Protein AF-A0A0Q9C2T7-F1 (afdb_monomer_lite)

pLDDT: mean 90.73, std 8.98, range [59.53, 96.75]

Radius of gyration: 20.72 Å; chains: 1; bounding box: 44×45×42 Å

Foldseek 3Di:
DVVVVVQQVQADPPPRHGPCLVVDPVNVPVDDDDPDDDDPQVVVQVVVLVVCVPPPCSVVDDDDDDDDDPPPDDDD

Secondary structure (DSSP, 8-state):
-HHHHHHHHTB-TTT-SBHHHHH-GGGTT---PPPPPP-HHHHHHHHHHHTTTTSSSGGG----------TT----

Sequence (76 aa):
MLALAEYEDGLCPRCGMPREICQARETEGRVTVPPPSRCHVTTAILGAQKGYAENEHPGALLFGASVNTPPGSSLP

Structure (mmCIF, N/CA/C/O backbone):
data_AF-A0A0Q9C2T7-F1
#
_entry.id   AF-A0A0Q9C2T7-F1
#
loop_
_atom_site.group_PDB
_atom_site.id
_atom_site.type_symbol
_atom_site.label_atom_id
_atom_site.label_alt_id
_atom_site.label_comp_id
_atom_site.label_asym_id
_atom_site.label_entity_id
_atom_site.label_seq_id
_atom_site.pdbx_PDB_ins_code
_atom_site.Cartn_x
_atom_site.Cartn_y
_atom_site.Cartn_z
_atom_site.occupancy
_atom_site.B_iso_or_equiv
_atom_site.auth_seq_id
_atom_site.auth_comp_id
_atom_site.auth_asym_id
_atom_site.auth_atom_id
_atom_site.pdbx_PDB_model_num
ATOM 1 N N . MET A 1 1 ? -2.826 -25.321 -13.309 1.00 59.53 1 MET A N 1
ATOM 2 C CA . MET A 1 1 ? -2.602 -23.989 -13.908 1.00 59.53 1 MET A CA 1
ATOM 3 C C . MET A 1 1 ? -1.120 -23.856 -14.231 1.00 59.53 1 MET A C 1
ATOM 5 O O . MET A 1 1 ? -0.370 -23.455 -13.358 1.00 59.53 1 MET A O 1
ATOM 9 N N . LEU A 1 2 ? -0.683 -24.266 -15.426 1.00 79.00 2 LEU A N 1
ATOM 10 C CA . LEU A 1 2 ? 0.743 -24.221 -15.802 1.00 79.00 2 LEU A CA 1
ATOM 11 C C . LEU A 1 2 ? 1.207 -22.798 -16.147 1.00 79.00 2 LEU A C 1
ATOM 13 O O . LEU A 1 2 ? 2.237 -22.364 -15.656 1.00 79.00 2 LEU A O 1
ATOM 17 N N . ALA A 1 3 ? 0.382 -22.033 -16.866 1.00 85.50 3 ALA A N 1
ATOM 18 C CA . ALA A 1 3 ? 0.737 -20.682 -17.307 1.00 85.50 3 ALA A CA 1
ATOM 19 C C . ALA A 1 3 ? 0.991 -19.683 -16.158 1.00 85.50 3 ALA A C 1
ATOM 21 O O . ALA A 1 3 ? 1.851 -18.820 -16.277 1.00 85.50 3 ALA A O 1
ATOM 22 N N . LEU A 1 4 ? 0.260 -19.794 -15.038 1.00 88.94 4 LEU A N 1
ATOM 23 C CA . LEU A 1 4 ? 0.486 -18.928 -13.873 1.00 88.94 4 LEU A CA 1
ATOM 24 C C . LEU A 1 4 ? 1.805 -19.269 -13.170 1.00 88.94 4 LEU A C 1
ATOM 26 O O . LEU A 1 4 ? 2.552 -18.366 -12.820 1.00 88.94 4 LEU A O 1
ATOM 30 N N . ALA A 1 5 ? 2.104 -20.561 -13.016 1.00 89.94 5 ALA A N 1
ATOM 31 C CA . ALA A 1 5 ? 3.338 -21.012 -12.384 1.00 89.94 5 ALA A CA 1
ATOM 32 C C . ALA A 1 5 ? 4.572 -20.614 -13.211 1.00 89.94 5 ALA A C 1
ATOM 34 O O . ALA A 1 5 ? 5.539 -20.100 -12.661 1.00 89.94 5 ALA A O 1
ATOM 35 N N . GLU A 1 6 ? 4.512 -20.776 -14.536 1.00 88.94 6 GLU A N 1
ATOM 36 C CA . GLU A 1 6 ? 5.576 -20.334 -15.448 1.00 88.94 6 GLU A CA 1
ATOM 37 C C . GLU A 1 6 ? 5.785 -18.813 -15.402 1.00 88.94 6 GLU A C 1
ATOM 39 O O . GLU A 1 6 ? 6.920 -18.338 -15.431 1.00 88.94 6 GLU A O 1
ATOM 44 N N . TYR A 1 7 ? 4.701 -18.039 -15.284 1.00 90.06 7 TYR A N 1
ATOM 45 C CA . TYR A 1 7 ? 4.781 -16.590 -15.117 1.00 90.06 7 TYR A CA 1
ATOM 46 C C . TYR A 1 7 ? 5.443 -16.198 -13.788 1.00 90.06 7 TYR A C 1
ATOM 48 O O . TYR A 1 7 ? 6.362 -15.380 -13.783 1.00 90.06 7 TYR A O 1
ATOM 56 N N . GLU A 1 8 ? 5.018 -16.793 -12.669 1.00 91.81 8 GLU A N 1
ATOM 57 C CA . GLU A 1 8 ? 5.568 -16.515 -11.335 1.00 91.81 8 GLU A CA 1
ATOM 58 C C . GLU A 1 8 ? 7.052 -16.897 -11.221 1.00 91.81 8 GLU A C 1
ATOM 60 O O . GLU A 1 8 ? 7.833 -16.152 -10.621 1.00 91.81 8 GLU A O 1
ATOM 65 N N . ASP A 1 9 ? 7.471 -17.996 -11.856 1.00 92.88 9 ASP A N 1
ATOM 66 C CA . ASP A 1 9 ? 8.877 -18.420 -11.906 1.00 92.88 9 ASP A CA 1
ATOM 67 C C . ASP A 1 9 ? 9.779 -17.403 -12.624 1.00 92.88 9 ASP A C 1
ATOM 69 O O . ASP A 1 9 ? 10.956 -17.248 -12.270 1.00 92.88 9 ASP A O 1
ATOM 73 N N . GLY A 1 10 ? 9.224 -16.658 -13.584 1.00 93.38 10 GLY A N 1
ATOM 74 C CA . GLY A 1 10 ? 9.901 -15.561 -14.275 1.00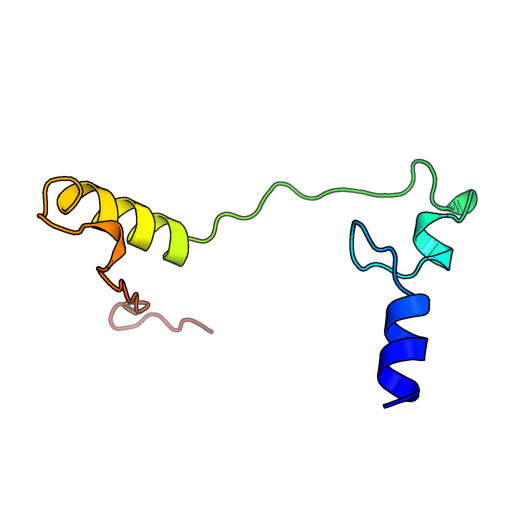 93.38 10 GLY A CA 1
ATOM 75 C C . GLY A 1 10 ? 10.086 -14.295 -13.428 1.00 93.38 10 GLY A C 1
ATOM 76 O O . GLY A 1 10 ? 10.870 -13.416 -13.804 1.00 93.38 10 GLY A O 1
ATOM 77 N N . LEU A 1 11 ? 9.417 -14.182 -12.275 1.00 96.75 11 LEU A N 1
ATOM 78 C CA . LEU A 1 11 ? 9.466 -13.000 -11.413 1.00 96.75 11 LEU A CA 1
ATOM 79 C C . LEU A 1 11 ? 10.460 -13.148 -10.252 1.00 96.75 11 LEU A C 1
ATOM 81 O O . LEU A 1 11 ? 10.759 -14.227 -9.731 1.00 96.75 11 LEU A O 1
ATOM 85 N N . CYS A 1 12 ? 11.013 -12.017 -9.825 1.00 93.94 12 CYS A N 1
ATOM 86 C CA . CYS A 1 12 ? 11.828 -11.917 -8.626 1.00 93.94 12 CYS A CA 1
ATOM 87 C C . CYS A 1 12 ? 10.932 -12.070 -7.383 1.00 93.94 12 CYS A C 1
ATOM 89 O O . CYS A 1 12 ? 10.033 -11.247 -7.192 1.00 93.94 12 CYS A O 1
ATOM 91 N N . PRO A 1 13 ? 11.207 -13.021 -6.468 1.00 91.44 13 PRO A N 1
ATOM 92 C CA . PRO A 1 13 ? 10.349 -13.272 -5.304 1.00 91.44 13 PRO A CA 1
ATOM 93 C C . PRO A 1 13 ? 10.370 -12.138 -4.267 1.00 91.44 13 PRO A C 1
ATOM 95 O O . PRO A 1 13 ? 9.602 -12.163 -3.312 1.00 91.44 13 PRO A O 1
ATOM 98 N N . ARG A 1 14 ? 11.267 -11.152 -4.416 1.00 92.44 14 ARG A N 1
ATOM 99 C CA . ARG A 1 14 ? 11.365 -10.007 -3.499 1.00 92.44 14 ARG A CA 1
ATOM 100 C C . ARG A 1 14 ? 10.592 -8.782 -3.963 1.00 92.44 14 ARG A C 1
ATOM 102 O O . ARG A 1 14 ? 9.974 -8.122 -3.139 1.00 92.44 14 ARG A O 1
ATOM 109 N N . CYS A 1 15 ? 10.695 -8.438 -5.244 1.00 92.44 15 CYS A N 1
ATOM 110 C CA . CYS A 1 15 ? 10.152 -7.184 -5.774 1.00 92.44 15 CYS A CA 1
ATOM 111 C C . CYS A 1 15 ? 9.123 -7.374 -6.894 1.00 92.44 15 CYS A C 1
ATOM 113 O O . CYS A 1 15 ? 8.554 -6.384 -7.340 1.00 92.44 15 CYS A O 1
ATOM 115 N N . GLY A 1 16 ? 8.892 -8.605 -7.365 1.00 93.94 16 GLY A N 1
ATOM 116 C CA . GLY A 1 16 ? 7.902 -8.909 -8.402 1.00 93.94 16 GLY A CA 1
ATOM 117 C C . GLY A 1 16 ? 8.280 -8.482 -9.825 1.00 93.94 16 GLY A C 1
ATOM 118 O O . GLY A 1 16 ? 7.486 -8.675 -10.734 1.00 93.94 16 GLY A O 1
ATOM 119 N N . MET A 1 17 ? 9.473 -7.919 -10.044 1.00 94.44 17 MET A N 1
ATOM 120 C CA . MET A 1 17 ? 9.984 -7.581 -11.381 1.00 94.44 17 MET A CA 1
ATOM 121 C C . MET A 1 17 ? 10.558 -8.816 -12.097 1.00 94.44 17 MET A C 1
ATOM 123 O O . MET A 1 17 ? 10.969 -9.758 -11.416 1.00 94.44 17 MET A O 1
ATOM 127 N N . PRO A 1 18 ? 10.658 -8.825 -13.442 1.00 96.00 18 PRO A N 1
ATOM 128 C CA . PRO A 1 18 ? 11.278 -9.925 -14.182 1.00 96.00 18 PRO A CA 1
ATOM 129 C C . PRO A 1 18 ? 12.700 -10.233 -13.694 1.00 96.00 18 PRO A C 1
ATOM 131 O O . PRO A 1 18 ? 13.525 -9.323 -13.548 1.00 96.00 18 PRO A O 1
ATOM 134 N N . ARG A 1 19 ? 13.009 -11.517 -13.461 1.00 94.94 19 ARG A N 1
ATOM 135 C CA . ARG A 1 19 ? 14.323 -11.954 -12.944 1.00 94.94 19 ARG A CA 1
ATOM 136 C C . ARG A 1 19 ? 15.477 -11.509 -13.828 1.00 94.94 19 ARG A C 1
ATOM 138 O O . ARG A 1 19 ? 16.495 -11.069 -13.302 1.00 94.94 19 ARG A O 1
ATOM 145 N N . GLU A 1 20 ? 15.286 -11.578 -15.140 1.00 94.50 20 GLU A N 1
ATOM 146 C CA . GLU A 1 20 ? 16.278 -11.172 -16.137 1.00 94.50 20 GLU A CA 1
ATOM 147 C C . GLU A 1 20 ? 16.697 -9.711 -15.963 1.00 94.50 20 GLU A C 1
ATOM 149 O O . GLU A 1 20 ? 17.869 -9.395 -16.101 1.00 94.50 20 GLU A O 1
ATOM 154 N N . ILE A 1 21 ? 15.778 -8.827 -15.561 1.00 94.69 21 ILE A N 1
ATOM 155 C CA . ILE A 1 21 ? 16.095 -7.420 -15.292 1.00 94.69 21 ILE A CA 1
ATOM 156 C C . ILE A 1 21 ? 16.803 -7.287 -13.941 1.00 94.69 21 ILE A C 1
ATOM 158 O O . ILE A 1 21 ? 17.819 -6.603 -13.842 1.00 94.69 21 ILE A O 1
ATOM 162 N N . CYS A 1 22 ? 16.287 -7.937 -12.892 1.00 94.00 22 CYS A N 1
ATOM 163 C CA . CYS A 1 22 ? 16.835 -7.819 -11.537 1.00 94.00 22 CYS A CA 1
ATOM 164 C C . CYS A 1 22 ? 18.252 -8.381 -11.382 1.00 94.00 22 CYS A C 1
ATOM 166 O O . CYS A 1 22 ? 18.998 -7.891 -10.538 1.00 94.00 22 CYS A O 1
ATOM 168 N N . GLN A 1 23 ? 18.590 -9.432 -12.132 1.00 93.31 23 GLN A N 1
ATOM 169 C CA . GLN A 1 23 ? 19.869 -10.143 -12.032 1.00 93.31 23 GLN A CA 1
ATOM 170 C C . GLN A 1 23 ? 20.835 -9.794 -13.174 1.00 93.31 23 GLN A C 1
ATOM 172 O O . GLN A 1 23 ? 21.984 -10.233 -13.149 1.00 93.31 23 GLN A O 1
ATOM 177 N N . ALA A 1 24 ? 20.398 -8.997 -14.156 1.00 95.31 24 ALA A N 1
ATOM 178 C CA . ALA A 1 24 ? 21.267 -8.475 -15.202 1.00 95.31 24 ALA A CA 1
ATOM 179 C C . ALA A 1 24 ? 22.330 -7.543 -14.614 1.00 95.31 24 ALA A C 1
ATOM 181 O O . ALA A 1 24 ? 22.025 -6.577 -13.907 1.00 95.31 24 ALA A O 1
ATOM 182 N N . ARG A 1 25 ? 23.589 -7.789 -14.982 1.00 95.62 25 ARG A N 1
ATOM 183 C CA . ARG A 1 25 ? 24.720 -6.920 -14.633 1.00 95.62 25 ARG A CA 1
ATOM 184 C C . ARG A 1 25 ? 24.528 -5.511 -15.195 1.00 95.62 25 ARG A C 1
ATOM 186 O O . ARG A 1 25 ? 24.946 -4.531 -14.591 1.00 95.62 25 ARG A O 1
ATOM 193 N N . GLU A 1 26 ? 23.875 -5.399 -16.344 1.00 95.56 26 GLU A N 1
ATOM 194 C CA . GLU A 1 26 ? 23.592 -4.141 -17.029 1.00 95.56 26 GLU A CA 1
ATOM 195 C C . GLU A 1 26 ? 22.631 -3.245 -16.239 1.00 95.56 26 GLU A C 1
ATOM 197 O O . GLU A 1 26 ? 22.600 -2.039 -16.482 1.00 95.56 26 GLU A O 1
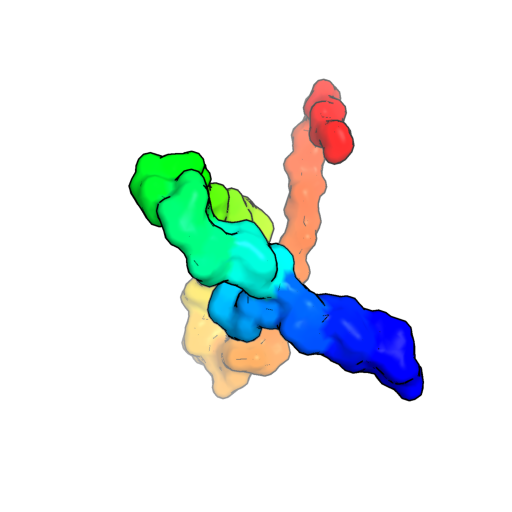ATOM 202 N N . THR A 1 27 ? 21.859 -3.814 -15.309 1.00 95.06 27 THR A N 1
ATOM 203 C CA . THR A 1 27 ? 20.916 -3.090 -14.446 1.00 95.06 27 THR A CA 1
ATOM 204 C C . THR A 1 27 ? 21.597 -2.492 -13.211 1.00 95.06 27 THR A C 1
ATOM 206 O O . THR A 1 27 ? 21.069 -1.557 -12.600 1.00 95.06 27 THR A O 1
ATOM 209 N N . GLU A 1 28 ? 22.779 -2.988 -12.839 1.00 94.38 28 GLU A N 1
ATOM 210 C CA . GLU A 1 28 ? 23.514 -2.513 -11.670 1.00 94.38 28 GLU A CA 1
ATOM 211 C C . GLU A 1 28 ? 23.821 -1.009 -11.784 1.00 94.38 28 GLU A C 1
ATOM 213 O O . GLU A 1 28 ? 24.363 -0.526 -12.778 1.00 94.38 28 GLU A O 1
ATOM 218 N N . GLY A 1 29 ? 23.409 -0.238 -10.772 1.00 94.06 29 GLY A N 1
ATOM 219 C CA . GLY A 1 29 ? 23.575 1.220 -10.748 1.00 94.06 29 GLY A CA 1
ATOM 220 C C . GLY A 1 29 ? 22.666 2.008 -11.703 1.00 94.06 29 GLY A C 1
ATOM 221 O O . GLY A 1 29 ? 22.820 3.224 -11.800 1.00 94.06 29 GLY A O 1
ATOM 222 N N . ARG A 1 30 ? 21.715 1.362 -12.398 1.00 95.12 30 ARG A N 1
ATOM 223 C CA . ARG A 1 30 ? 20.803 2.020 -13.360 1.00 95.12 30 ARG A CA 1
ATOM 224 C C . ARG A 1 30 ? 19.354 2.141 -12.889 1.00 95.12 30 ARG A C 1
ATOM 226 O O . ARG A 1 30 ? 18.503 2.629 -13.628 1.00 95.12 30 ARG A O 1
ATOM 233 N N . VAL A 1 31 ? 19.058 1.705 -11.669 1.00 93.50 31 VAL A N 1
ATOM 234 C CA . VAL A 1 31 ? 17.704 1.745 -11.104 1.00 93.50 31 VAL A CA 1
ATOM 235 C C . VAL A 1 31 ? 17.511 3.034 -10.313 1.00 93.50 31 VAL A C 1
ATOM 237 O O . VAL A 1 31 ? 18.312 3.360 -9.442 1.00 93.50 31 VAL A O 1
ATOM 240 N N . THR A 1 32 ? 16.425 3.756 -10.590 1.00 94.38 32 THR A N 1
ATOM 241 C CA . THR A 1 32 ? 15.985 4.901 -9.780 1.00 94.38 32 THR A CA 1
ATOM 242 C C . THR A 1 32 ? 14.779 4.492 -8.947 1.00 94.38 32 THR A C 1
ATOM 244 O O . THR A 1 32 ? 13.810 3.955 -9.480 1.00 94.38 32 THR A O 1
ATOM 247 N N . VAL A 1 33 ? 14.832 4.753 -7.642 1.00 92.50 33 VAL A N 1
ATOM 248 C CA . VAL A 1 33 ? 13.717 4.503 -6.722 1.00 92.50 33 VAL A CA 1
ATOM 249 C C . VAL A 1 33 ? 13.021 5.837 -6.446 1.00 92.50 33 VAL A C 1
ATOM 251 O O . VAL A 1 33 ? 13.669 6.743 -5.917 1.00 92.50 33 VAL A O 1
ATOM 254 N N . PRO A 1 34 ? 11.737 6.006 -6.814 1.00 92.19 34 PRO A N 1
ATOM 255 C CA . PRO A 1 34 ? 11.010 7.225 -6.485 1.00 92.19 34 PRO A CA 1
ATOM 256 C C . PRO A 1 34 ? 10.792 7.336 -4.965 1.00 92.19 34 PRO A C 1
ATOM 258 O O . PRO A 1 34 ? 10.855 6.329 -4.252 1.00 92.19 34 PRO A O 1
ATOM 261 N N . PRO A 1 35 ? 10.487 8.537 -4.444 1.00 94.81 35 PRO A N 1
ATOM 262 C CA . PRO A 1 35 ? 10.062 8.690 -3.058 1.00 94.81 35 PRO A CA 1
ATOM 263 C C . PRO A 1 35 ? 8.840 7.810 -2.731 1.00 94.81 35 PRO A C 1
ATOM 265 O O . PRO A 1 35 ? 8.005 7.566 -3.609 1.00 94.81 35 PRO A O 1
ATOM 268 N N . PRO A 1 36 ? 8.690 7.352 -1.475 1.00 94.00 36 PRO A N 1
ATOM 269 C CA . PRO A 1 36 ? 7.552 6.531 -1.079 1.00 94.00 36 PRO A CA 1
ATOM 270 C C . PRO A 1 36 ? 6.230 7.288 -1.258 1.00 94.00 36 PRO A C 1
ATOM 272 O O . PRO A 1 36 ? 6.105 8.455 -0.883 1.00 94.00 36 PRO A O 1
ATOM 275 N N . SER A 1 37 ? 5.217 6.601 -1.785 1.00 94.50 37 SER A N 1
ATOM 276 C CA . SER A 1 37 ? 3.850 7.119 -1.894 1.00 94.50 37 SER A CA 1
ATOM 277 C C . SER A 1 37 ? 3.076 6.845 -0.604 1.00 94.50 37 SER A C 1
ATOM 279 O O . SER A 1 37 ? 3.115 5.746 -0.051 1.00 94.50 37 SER A O 1
ATOM 281 N N . ARG A 1 38 ? 2.335 7.844 -0.113 1.00 94.56 38 ARG A N 1
ATOM 282 C CA . ARG A 1 38 ? 1.455 7.687 1.051 1.00 94.56 38 ARG A CA 1
ATOM 283 C C . ARG A 1 38 ? 0.047 7.322 0.596 1.00 94.56 38 ARG A C 1
ATOM 285 O O . ARG A 1 38 ? -0.589 8.083 -0.124 1.00 94.56 38 ARG A O 1
ATOM 292 N N . CYS A 1 39 ? -0.489 6.216 1.106 1.00 94.88 39 CYS A N 1
ATOM 293 C CA . CYS A 1 39 ? -1.910 5.918 0.964 1.00 94.88 39 CYS A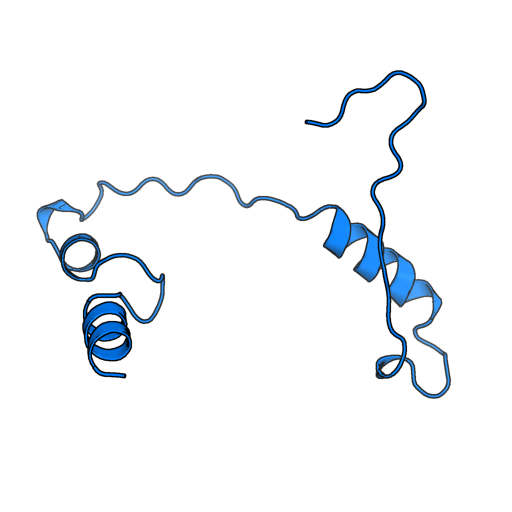 CA 1
ATOM 294 C C . CYS A 1 39 ? -2.728 6.770 1.950 1.00 94.88 39 CYS A C 1
ATOM 296 O O . CYS A 1 39 ? -2.686 6.557 3.169 1.00 94.88 39 CYS A O 1
ATOM 298 N N . HIS A 1 40 ? -3.474 7.748 1.431 1.00 93.94 40 HIS A N 1
ATOM 299 C CA . HIS A 1 40 ? -4.334 8.609 2.251 1.00 93.94 40 HIS A CA 1
ATOM 300 C C . HIS A 1 40 ? -5.515 7.843 2.858 1.00 93.94 40 HIS A C 1
ATOM 302 O O . HIS A 1 40 ? -5.872 8.101 4.004 1.00 93.94 40 HIS A O 1
ATOM 308 N N . VAL A 1 41 ? -6.038 6.841 2.145 1.00 94.94 41 VAL A N 1
ATOM 309 C CA . VAL A 1 41 ? -7.091 5.942 2.637 1.00 94.94 41 VAL A CA 1
ATOM 310 C C . VAL A 1 41 ? -6.609 5.165 3.865 1.00 94.94 41 VAL A C 1
ATOM 312 O O . VAL A 1 41 ? -7.222 5.245 4.927 1.00 94.94 41 VAL A O 1
ATOM 315 N N . THR A 1 42 ? -5.457 4.492 3.770 1.00 95.75 42 THR A N 1
ATOM 316 C CA . THR A 1 42 ? -4.861 3.769 4.906 1.00 95.75 42 THR A CA 1
ATOM 317 C C . THR A 1 42 ? -4.514 4.717 6.051 1.00 95.75 42 THR A C 1
ATOM 319 O O . THR A 1 42 ? -4.749 4.386 7.208 1.00 95.75 42 THR A O 1
ATOM 322 N N . T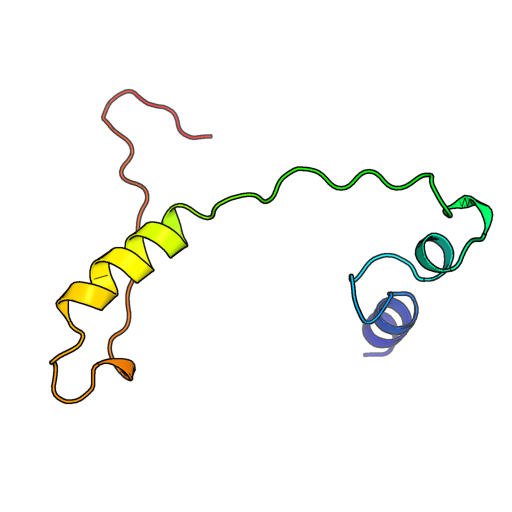HR A 1 43 ? -4.003 5.917 5.753 1.00 96.44 43 THR A N 1
ATOM 323 C CA . THR A 1 43 ? -3.712 6.923 6.788 1.00 96.44 43 THR A CA 1
ATOM 324 C C . THR A 1 43 ? -4.980 7.314 7.558 1.00 96.44 43 THR A C 1
ATOM 326 O O . THR A 1 43 ? -4.939 7.382 8.786 1.00 96.44 43 THR A O 1
ATOM 329 N N . ALA A 1 44 ? -6.101 7.536 6.865 1.00 96.00 44 ALA A N 1
ATOM 330 C CA . ALA A 1 44 ? -7.381 7.867 7.491 1.00 96.00 44 ALA A CA 1
ATOM 331 C C . ALA A 1 44 ? -7.919 6.711 8.349 1.00 96.00 44 ALA A C 1
ATOM 333 O O . ALA A 1 44 ? -8.315 6.937 9.491 1.00 96.00 44 ALA A O 1
ATOM 334 N N . ILE A 1 45 ? -7.855 5.474 7.841 1.00 96.50 45 ILE A N 1
ATOM 335 C CA . ILE A 1 45 ? -8.260 4.268 8.581 1.00 96.50 45 ILE A CA 1
ATOM 336 C C . ILE A 1 45 ? -7.436 4.111 9.864 1.00 96.50 45 ILE A C 1
ATOM 338 O O . ILE A 1 45 ? -8.007 3.976 10.944 1.00 96.50 45 ILE A O 1
ATOM 342 N N . LEU A 1 46 ? -6.104 4.193 9.769 1.00 96.00 46 LEU A N 1
ATOM 343 C CA . LEU A 1 46 ? -5.213 4.104 10.931 1.00 96.00 46 LEU A CA 1
ATOM 344 C C . LEU A 1 46 ? -5.477 5.231 11.939 1.00 96.00 46 LEU A C 1
ATOM 346 O O . LEU A 1 46 ? -5.352 5.030 13.144 1.00 96.00 46 LEU A O 1
ATOM 350 N N . GLY A 1 47 ? -5.832 6.425 11.460 1.00 95.94 47 GLY A N 1
ATOM 351 C CA . GLY A 1 47 ? -6.255 7.534 12.311 1.00 95.94 47 GLY A CA 1
ATOM 352 C C . GLY A 1 47 ? -7.541 7.220 13.076 1.00 95.94 47 GLY A C 1
ATOM 353 O O . GLY A 1 47 ? -7.577 7.399 14.291 1.00 95.94 47 GLY A O 1
ATOM 354 N N . ALA A 1 48 ? -8.561 6.706 12.386 1.00 95.56 48 ALA A N 1
ATOM 355 C CA . ALA A 1 48 ? -9.838 6.332 12.989 1.00 95.56 48 ALA A CA 1
ATOM 356 C C . ALA A 1 48 ? -9.685 5.195 14.011 1.00 95.56 48 ALA A C 1
ATOM 358 O O . ALA A 1 48 ? -10.249 5.278 15.099 1.00 95.56 48 ALA A O 1
ATOM 359 N N . GLN A 1 49 ? -8.869 4.181 13.708 1.00 96.75 49 GLN A N 1
ATOM 360 C CA . GLN A 1 49 ? -8.601 3.042 14.594 1.00 96.75 49 GLN A CA 1
ATOM 361 C C . GLN A 1 49 ? -8.078 3.453 15.972 1.00 96.75 49 GLN A C 1
ATOM 363 O O . GLN A 1 49 ? -8.466 2.854 16.972 1.00 96.75 49 GLN A O 1
ATOM 368 N N . LYS A 1 50 ? -7.252 4.506 16.048 1.00 96.06 50 LYS A N 1
ATOM 369 C CA . LYS A 1 50 ? -6.719 5.007 17.327 1.00 96.06 50 LYS A CA 1
ATOM 370 C C . LYS A 1 50 ? -7.818 5.394 18.317 1.00 96.06 50 LYS A C 1
ATOM 372 O O . LYS A 1 50 ? -7.622 5.227 19.513 1.00 96.06 50 LYS A O 1
ATOM 377 N N . GLY A 1 51 ? -8.964 5.878 17.833 1.00 95.25 51 GLY A N 1
ATOM 378 C CA . GLY A 1 51 ? -10.098 6.258 18.682 1.00 95.25 51 GLY A CA 1
ATOM 379 C C . GLY A 1 51 ? -10.844 5.077 19.309 1.00 95.25 51 GLY A C 1
ATOM 380 O O . GLY A 1 51 ? -11.605 5.281 20.246 1.00 95.25 51 GLY A O 1
ATOM 381 N N . TYR A 1 52 ? -10.615 3.856 18.821 1.00 96.56 52 TYR A N 1
ATOM 382 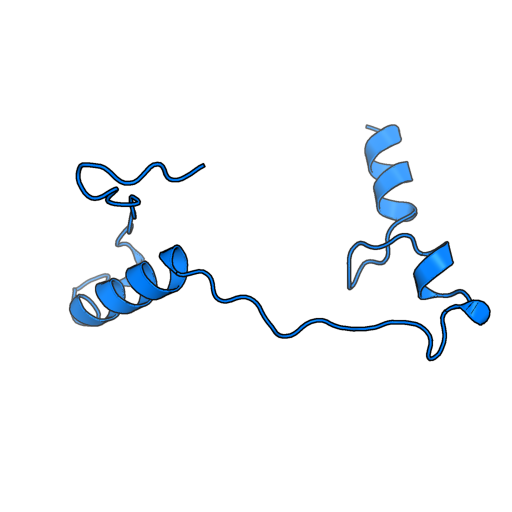C CA . TYR A 1 52 ? -11.293 2.639 19.276 1.00 96.56 52 TYR A CA 1
ATOM 383 C C . TYR A 1 52 ? -10.339 1.643 19.947 1.00 96.56 52 TYR A C 1
ATOM 385 O O . TYR A 1 52 ? -10.694 0.480 20.120 1.00 96.56 52 TYR A O 1
ATOM 393 N N . ALA A 1 53 ? -9.129 2.081 20.310 1.00 94.88 53 ALA A N 1
ATOM 394 C CA . ALA A 1 53 ? -8.097 1.213 20.874 1.00 94.88 53 ALA A CA 1
ATOM 395 C C . ALA A 1 53 ? -8.526 0.527 22.187 1.00 94.88 53 ALA A C 1
ATOM 397 O O . ALA A 1 53 ? -8.129 -0.609 22.420 1.00 94.88 53 ALA A O 1
ATOM 398 N N . GLU A 1 54 ? -9.373 1.181 22.989 1.00 96.62 54 GLU A N 1
ATOM 399 C CA . GLU A 1 54 ? -9.840 0.705 24.305 1.00 96.62 54 GLU A CA 1
ATOM 400 C C . GLU A 1 54 ? -11.150 -0.108 24.250 1.00 96.62 54 GLU A C 1
ATOM 402 O O . GLU A 1 54 ? -11.716 -0.452 25.288 1.00 96.62 54 GLU A O 1
ATOM 407 N N . ASN A 1 55 ? -11.678 -0.402 23.057 1.00 96.25 55 ASN A N 1
ATOM 408 C CA . ASN A 1 55 ? -12.845 -1.280 22.939 1.00 96.25 55 ASN A CA 1
ATOM 409 C C . ASN A 1 55 ? -12.500 -2.706 23.396 1.00 96.25 55 ASN A C 1
ATOM 411 O O . ASN A 1 55 ? -11.355 -3.129 23.301 1.00 96.25 55 ASN A O 1
ATOM 415 N N . GLU A 1 56 ? -13.501 -3.483 23.822 1.00 95.75 56 GLU A N 1
ATOM 416 C CA . GLU A 1 56 ? -13.311 -4.852 24.338 1.00 95.75 56 GLU A CA 1
ATOM 417 C C . GLU A 1 56 ? -12.567 -5.773 23.346 1.00 95.75 56 GLU A C 1
ATOM 419 O O . GLU A 1 56 ? -11.731 -6.588 23.739 1.00 95.75 56 GLU A O 1
ATOM 424 N N . HIS A 1 57 ? -12.806 -5.595 22.040 1.00 95.12 57 HIS A N 1
ATOM 425 C CA . HIS A 1 57 ? -12.165 -6.348 20.956 1.00 95.12 57 HIS A CA 1
ATOM 426 C C . HIS A 1 57 ? -11.797 -5.431 19.774 1.00 95.12 57 HIS A C 1
ATOM 428 O O . HIS A 1 57 ? -12.451 -5.462 18.728 1.00 95.12 57 HIS A O 1
ATOM 434 N N . PRO A 1 58 ? -10.743 -4.605 19.887 1.00 92.19 58 PRO A N 1
ATOM 435 C CA . PRO A 1 58 ? -10.462 -3.554 18.910 1.00 92.19 58 PRO A CA 1
ATOM 436 C C . PRO A 1 58 ? -10.013 -4.126 17.554 1.00 92.19 58 PRO A C 1
ATOM 438 O O . PRO A 1 58 ? -10.316 -3.557 16.509 1.00 92.19 58 PRO A O 1
ATOM 441 N N . GLY A 1 59 ? -9.360 -5.295 17.549 1.00 92.38 59 GLY A N 1
ATOM 442 C CA . GLY A 1 59 ? -8.929 -5.992 16.330 1.00 92.38 59 GLY A CA 1
ATOM 443 C C . GLY A 1 59 ? -10.058 -6.643 15.522 1.00 92.38 59 GLY A C 1
ATOM 444 O O . GLY A 1 59 ? -9.831 -7.038 14.383 1.00 92.38 59 GLY A O 1
ATOM 445 N N . ALA A 1 60 ? -11.266 -6.748 16.085 1.00 96.50 60 ALA A N 1
ATOM 446 C CA . ALA A 1 60 ? -12.441 -7.260 15.377 1.00 96.50 60 ALA A CA 1
ATOM 447 C C . ALA A 1 60 ? -13.208 -6.158 14.620 1.00 96.50 60 ALA A C 1
ATOM 449 O O . ALA A 1 60 ? -14.142 -6.451 13.874 1.00 96.50 60 ALA A O 1
ATOM 450 N N . LEU A 1 61 ? -12.839 -4.887 14.810 1.00 96.25 61 LEU A N 1
ATOM 451 C CA . LEU A 1 61 ? -13.519 -3.751 14.199 1.00 96.25 61 LEU A CA 1
ATOM 452 C C . LEU A 1 61 ? -13.086 -3.584 12.737 1.00 96.25 61 LEU A C 1
ATOM 454 O O . LEU A 1 61 ? -11.902 -3.431 12.431 1.00 96.25 61 LEU A O 1
ATOM 458 N N . LEU A 1 62 ? -14.062 -3.575 11.829 1.00 96.31 62 LEU A N 1
ATOM 459 C CA . LEU A 1 62 ? -13.840 -3.356 10.401 1.00 96.31 62 LEU A CA 1
ATOM 460 C C . LEU A 1 62 ? -13.980 -1.867 10.070 1.00 96.31 62 LEU A C 1
ATOM 462 O O . LEU A 1 62 ? -14.988 -1.243 10.395 1.00 96.31 62 LEU A O 1
ATOM 466 N N . PHE A 1 63 ? -12.981 -1.305 9.388 1.00 95.69 63 PHE A N 1
ATOM 467 C CA . PHE A 1 63 ? -12.957 0.103 8.994 1.00 95.69 63 PHE A CA 1
ATOM 468 C C . PHE A 1 63 ? -13.050 0.223 7.476 1.00 95.69 63 PHE A C 1
ATOM 470 O O . PHE A 1 63 ? -12.201 -0.289 6.748 1.00 95.69 63 PHE A O 1
ATOM 477 N N . GLY A 1 64 ? -14.079 0.926 7.009 1.00 94.44 64 GLY A N 1
ATOM 478 C CA . GLY A 1 64 ? -14.208 1.360 5.622 1.00 94.44 64 GLY A CA 1
ATOM 479 C C . GLY A 1 64 ? -13.797 2.821 5.467 1.00 94.44 64 GLY A C 1
ATOM 480 O O . GLY A 1 64 ? -13.859 3.601 6.416 1.00 94.44 64 GLY A O 1
ATOM 481 N N . ALA A 1 65 ? -13.400 3.202 4.259 1.00 94.06 65 ALA A N 1
ATOM 482 C CA . ALA A 1 65 ? -13.135 4.588 3.910 1.00 94.06 65 ALA A CA 1
ATOM 483 C C . ALA A 1 65 ? -13.650 4.867 2.497 1.00 94.06 65 ALA A C 1
ATOM 485 O O . ALA A 1 65 ? -13.442 4.072 1.582 1.00 94.06 65 ALA A O 1
ATOM 486 N N . SER A 1 66 ? -14.312 6.007 2.333 1.00 91.44 66 SER A N 1
ATOM 487 C CA . SER A 1 66 ? -14.772 6.524 1.048 1.00 91.44 66 SER A CA 1
ATOM 488 C C . SER A 1 66 ? -14.107 7.865 0.773 1.00 91.44 66 SER A C 1
ATOM 490 O O . SER A 1 66 ? -13.841 8.646 1.690 1.00 91.44 66 SER A O 1
ATOM 492 N N . VAL A 1 67 ? -13.841 8.150 -0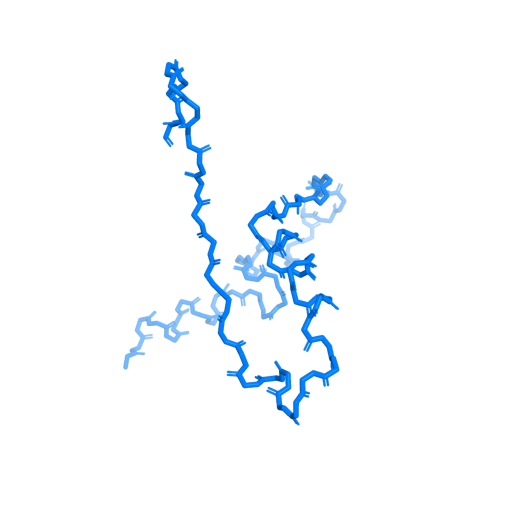.498 1.00 88.44 67 VAL A N 1
ATOM 493 C CA . VAL A 1 67 ? -13.326 9.457 -0.901 1.00 88.44 67 VAL A CA 1
ATOM 494 C C . VAL A 1 67 ? -14.503 10.423 -0.967 1.00 88.44 67 VAL A C 1
ATOM 496 O O . VAL A 1 67 ? -15.365 10.303 -1.836 1.00 88.44 67 VAL A O 1
ATOM 499 N N . ASN A 1 68 ? -14.556 11.378 -0.039 1.00 83.06 68 ASN A N 1
ATOM 500 C CA . ASN A 1 68 ? -15.501 12.481 -0.152 1.00 83.06 68 ASN A CA 1
ATOM 501 C C . ASN A 1 68 ? -15.005 13.434 -1.233 1.00 83.06 68 ASN A C 1
ATOM 503 O O . ASN A 1 68 ? -13.989 14.108 -1.071 1.00 83.06 68 ASN A O 1
ATOM 507 N N . THR A 1 69 ? -15.741 13.471 -2.337 1.00 77.06 69 THR A N 1
ATOM 508 C CA . THR A 1 69 ? -15.510 14.418 -3.422 1.00 77.06 69 THR A CA 1
ATOM 509 C C . THR A 1 69 ? -16.261 15.702 -3.072 1.00 77.06 69 THR A C 1
ATOM 511 O O . THR A 1 69 ? -17.491 15.656 -2.985 1.00 77.06 69 THR A O 1
ATOM 514 N N . PRO A 1 70 ? -15.587 16.835 -2.797 1.00 75.75 70 PRO A N 1
ATOM 515 C CA . PRO A 1 70 ? -16.293 18.089 -2.581 1.00 75.75 70 PRO A CA 1
ATOM 516 C C . PRO A 1 70 ? -17.119 18.465 -3.824 1.00 75.75 70 PRO A C 1
ATOM 518 O O . PRO A 1 70 ? -16.729 18.144 -4.953 1.00 75.75 70 PRO A O 1
ATOM 521 N N . PRO A 1 71 ? -18.270 19.141 -3.650 1.00 74.94 71 PRO A N 1
ATOM 522 C CA . PRO A 1 71 ? -19.094 19.551 -4.779 1.00 74.94 71 PRO A CA 1
ATOM 523 C C . PRO A 1 71 ? -18.270 20.432 -5.730 1.00 74.94 71 PRO A C 1
ATOM 525 O O . PRO A 1 71 ? -17.722 21.454 -5.323 1.00 74.94 71 PRO A O 1
ATOM 528 N N . GLY A 1 72 ? -18.165 20.007 -6.992 1.00 73.06 72 GLY A N 1
ATOM 529 C CA . GLY A 1 72 ? -17.419 20.709 -8.041 1.00 73.06 72 GLY A CA 1
ATOM 530 C C . GLY A 1 72 ? -15.994 20.209 -8.310 1.00 73.06 72 GLY A C 1
ATOM 531 O O . GLY A 1 72 ? -15.385 20.676 -9.269 1.00 73.06 72 GLY A O 1
ATOM 532 N N . SER A 1 73 ? -15.453 19.256 -7.542 1.00 71.25 73 SER A N 1
ATOM 533 C CA . SER A 1 73 ? -14.183 18.608 -7.906 1.00 71.25 73 SER A CA 1
ATOM 534 C C . SER A 1 73 ? -14.433 17.355 -8.743 1.00 71.25 73 SER A C 1
ATOM 536 O O . SER A 1 73 ? -15.143 16.457 -8.298 1.00 71.25 73 SER A O 1
ATOM 538 N N . SER A 1 74 ? -13.818 17.254 -9.919 1.00 62.16 74 SER A N 1
ATOM 539 C CA . SER A 1 74 ? -13.695 15.985 -10.639 1.00 62.16 74 SER A CA 1
ATOM 540 C C . SER A 1 74 ? -12.437 15.269 -10.149 1.00 62.16 74 SER A C 1
ATOM 542 O O . SER A 1 74 ? -11.329 15.600 -10.576 1.00 62.16 74 SER A O 1
ATOM 544 N N . LEU A 1 75 ? -12.593 14.321 -9.224 1.00 61.03 75 LEU A N 1
ATOM 545 C CA . LEU A 1 75 ? -11.586 13.272 -9.070 1.00 61.03 75 LEU A CA 1
ATOM 546 C C . LEU A 1 75 ? -11.635 12.401 -10.342 1.00 61.03 75 LEU A C 1
ATOM 548 O O . LEU A 1 75 ? -12.745 12.085 -10.777 1.00 61.03 75 LEU A O 1
ATOM 552 N N . PRO A 1 76 ? -10.487 12.101 -10.976 1.00 61.94 76 PRO A N 1
ATOM 553 C CA . PRO A 1 76 ? -10.434 11.209 -12.132 1.00 61.94 76 PRO A CA 1
ATOM 554 C C . PRO A 1 76 ? -10.849 9.777 -11.778 1.00 61.94 76 PRO A C 1
ATOM 556 O O . PRO A 1 76 ? -10.662 9.374 -10.605 1.00 61.94 76 PRO A O 1
#